Protein AF-A0A842VE68-F1 (afdb_monomer)

Foldseek 3Di:
DPPPPDVVVVCVVCVVVVVVVLVVLLVVCLVPLDDLVVQLVVLLVVLCCVQLPVVVVVVVVVVDPCVVDPVSNVVSNVVSVVCSVPPVSVSNVVSSVVSVPDDRDD

Secondary structure (DSSP, 8-state):
----S-HHHHHHHHHHHHHHHHHHHHHHHHHS---HHHHHHHHHHHHIIIIIIIHHHHHHHTT--GGG-HHHHHHHHHHHHHHIIIIIHHHHHHHHHHHHHSPPP-

Radius of gyration: 16.37 Å; Cα contacts (8 Å, |Δi|>4): 56; chains: 1; bounding box: 36×28×47 Å

Mean predicted aligned error: 7.75 Å

pLDDT: mean 80.56, std 8.84, range [41.84, 89.31]

Sequence (106 aa):
MAAHSNLLIDLIITMPWYILLARSFVKIQNRQRFSKSKVLLLGGIYEIGADGFAGPFLGLLWGDYLILNPFYWILIMTISFWQFILVYSSLVLPPVLILNETPTPP

Structure (mmCIF, N/CA/C/O backbone):
data_AF-A0A842VE68-F1
#
_entry.id   AF-A0A842VE68-F1
#
loop_
_atom_site.group_PDB
_atom_site.id
_atom_site.type_symbol
_atom_site.label_atom_id
_atom_site.label_alt_id
_atom_site.label_comp_id
_atom_site.label_asym_id
_atom_site.label_entity_id
_atom_site.label_seq_id
_atom_site.pdbx_PDB_ins_code
_atom_site.Cartn_x
_atom_site.Cartn_y
_atom_site.Cartn_z
_atom_site.occupancy
_atom_site.B_iso_or_equiv
_atom_site.auth_seq_id
_atom_site.auth_comp_id
_atom_site.auth_asym_id
_atom_site.auth_atom_id
_atom_site.pdbx_PDB_model_num
ATOM 1 N N . MET A 1 1 ? 5.934 -1.040 -13.111 1.00 41.84 1 MET A N 1
ATOM 2 C CA . MET A 1 1 ? 4.768 -1.950 -13.195 1.00 41.84 1 MET A CA 1
ATOM 3 C C . MET A 1 1 ? 5.063 -3.008 -14.245 1.00 41.84 1 MET A C 1
ATOM 5 O O . MET A 1 1 ? 4.757 -2.815 -15.415 1.00 41.84 1 MET A O 1
ATOM 9 N N . ALA A 1 2 ? 5.722 -4.097 -13.853 1.00 42.16 2 ALA A N 1
ATOM 10 C CA . ALA A 1 2 ? 5.881 -5.245 -14.734 1.00 42.16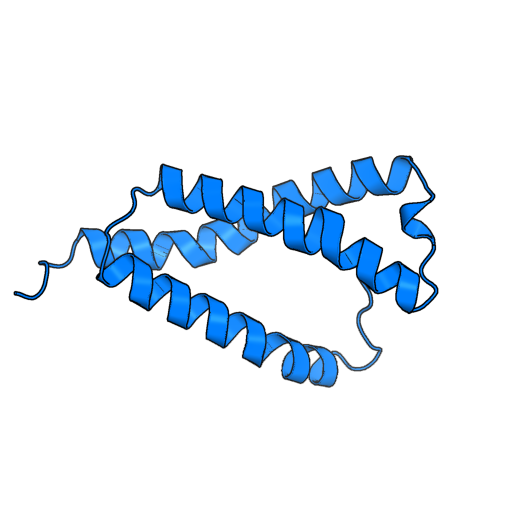 2 ALA A CA 1
ATOM 11 C C . ALA A 1 2 ? 4.616 -6.097 -14.609 1.00 42.16 2 ALA A C 1
ATOM 13 O O . ALA A 1 2 ? 4.573 -7.041 -13.830 1.00 42.16 2 ALA A O 1
ATOM 14 N N . ALA A 1 3 ? 3.568 -5.735 -15.352 1.00 46.44 3 ALA A N 1
ATOM 15 C CA . ALA A 1 3 ? 2.539 -6.711 -15.667 1.00 46.44 3 ALA A CA 1
ATOM 16 C C . ALA A 1 3 ? 3.249 -7.806 -16.468 1.00 46.44 3 ALA A C 1
ATOM 18 O O . ALA A 1 3 ? 3.616 -7.600 -17.627 1.00 46.44 3 ALA A O 1
ATOM 19 N N . HIS A 1 4 ? 3.516 -8.950 -15.839 1.00 51.03 4 HIS A N 1
ATOM 20 C CA . HIS A 1 4 ? 3.871 -10.150 -16.584 1.00 51.03 4 HIS A CA 1
ATOM 21 C C . HIS A 1 4 ? 2.817 -10.298 -17.696 1.00 51.03 4 HIS A C 1
ATOM 23 O O . HIS A 1 4 ? 1.633 -10.093 -17.425 1.00 51.03 4 HIS A O 1
ATOM 29 N N . SER A 1 5 ? 3.195 -10.646 -18.935 1.00 62.12 5 SER A N 1
ATOM 30 C CA . SER A 1 5 ? 2.227 -10.745 -20.054 1.00 62.12 5 SER A CA 1
ATOM 31 C C . SER A 1 5 ? 0.998 -11.621 -19.757 1.00 62.12 5 SER A C 1
ATOM 33 O O . SER A 1 5 ? 0.006 -11.531 -20.471 1.00 62.12 5 SER A O 1
ATOM 35 N N . ASN A 1 6 ? 1.043 -12.433 -18.693 1.00 74.88 6 ASN A N 1
ATOM 36 C CA . ASN A 1 6 ? -0.092 -13.146 -18.128 1.00 74.88 6 ASN A CA 1
ATOM 37 C C . ASN A 1 6 ? -0.525 -12.567 -16.771 1.00 74.88 6 ASN A C 1
ATOM 39 O O . ASN A 1 6 ? -0.002 -12.957 -15.725 1.00 74.88 6 ASN A O 1
ATOM 43 N N . LEU A 1 7 ? -1.570 -11.736 -16.795 1.00 73.19 7 LEU A N 1
ATOM 44 C CA . LEU A 1 7 ? -2.255 -11.189 -15.612 1.00 73.19 7 LEU A CA 1
ATOM 45 C C . LEU A 1 7 ? -2.649 -12.260 -14.579 1.00 73.19 7 LEU A C 1
ATOM 47 O O . LEU A 1 7 ? -2.621 -12.006 -13.382 1.00 73.19 7 LEU A O 1
ATOM 51 N N . LEU A 1 8 ? -2.993 -13.471 -15.026 1.00 81.44 8 LEU A N 1
ATOM 52 C CA . LEU A 1 8 ? -3.337 -14.583 -14.133 1.00 81.44 8 LEU A CA 1
ATOM 53 C C . LEU A 1 8 ? -2.155 -15.056 -13.282 1.00 81.44 8 LEU A C 1
ATOM 55 O O . LEU A 1 8 ? -2.340 -15.395 -12.117 1.00 81.44 8 LEU A O 1
ATOM 59 N N . ILE A 1 9 ? -0.950 -15.090 -13.852 1.00 77.44 9 ILE A N 1
ATOM 60 C CA . ILE A 1 9 ? 0.253 -15.532 -13.134 1.00 77.44 9 ILE A CA 1
ATOM 61 C C . ILE A 1 9 ? 0.634 -14.481 -12.097 1.00 77.44 9 ILE A C 1
ATOM 63 O O . ILE A 1 9 ? 0.904 -14.820 -10.948 1.00 77.44 9 ILE A O 1
ATOM 67 N N . ASP A 1 10 ? 0.574 -13.211 -12.490 1.00 72.94 10 ASP A N 1
ATOM 68 C CA . ASP A 1 10 ? 0.810 -12.088 -11.588 1.00 72.94 10 ASP A CA 1
ATOM 69 C C . ASP A 1 10 ? -0.183 -12.094 -10.415 1.00 72.94 10 ASP A C 1
ATOM 71 O O . ASP A 1 10 ? 0.208 -12.003 -9.251 1.00 72.94 10 ASP A O 1
ATOM 75 N N . LEU A 1 11 ? -1.465 -12.349 -10.696 1.00 78.56 11 LEU A N 1
ATOM 76 C CA . LEU A 1 11 ? -2.496 -12.504 -9.672 1.00 78.56 11 LEU A CA 1
ATOM 77 C C . LEU A 1 11 ? -2.189 -13.667 -8.716 1.00 78.56 11 LEU A C 1
ATOM 79 O O . LEU A 1 11 ? -2.277 -13.503 -7.504 1.00 78.56 11 LEU A O 1
ATOM 83 N N . ILE A 1 12 ? -1.809 -14.839 -9.229 1.00 84.69 12 ILE A N 1
ATOM 84 C CA . ILE A 1 12 ? -1.508 -16.017 -8.397 1.00 84.69 12 ILE A CA 1
ATOM 85 C C . ILE A 1 12 ? -0.293 -15.776 -7.494 1.00 84.69 12 ILE A C 1
ATOM 87 O O . ILE A 1 12 ? -0.272 -16.267 -6.367 1.00 84.69 12 ILE A O 1
ATOM 91 N N . ILE A 1 13 ? 0.705 -15.026 -7.962 1.00 80.12 13 ILE A N 1
ATOM 92 C CA . ILE A 1 13 ? 1.916 -14.725 -7.188 1.00 80.12 13 ILE A CA 1
ATOM 93 C C . ILE A 1 13 ? 1.638 -13.655 -6.126 1.00 80.12 13 ILE A C 1
ATOM 95 O O . ILE A 1 13 ? 2.098 -13.772 -4.990 1.00 80.12 13 ILE A O 1
ATOM 99 N N . THR A 1 14 ? 0.862 -12.627 -6.468 1.00 79.12 14 THR A N 1
ATOM 100 C CA . THR A 1 14 ? 0.614 -11.475 -5.588 1.00 7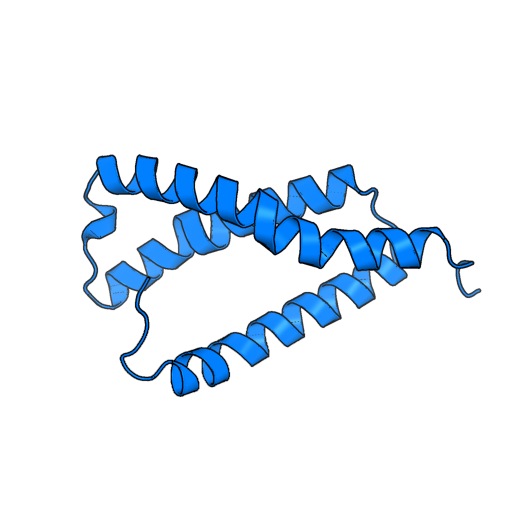9.12 14 THR A CA 1
ATOM 101 C C . THR A 1 14 ? -0.513 -11.714 -4.579 1.00 79.12 14 THR A C 1
ATOM 103 O O . THR A 1 14 ? -0.430 -11.250 -3.440 1.00 79.12 14 THR A O 1
ATOM 106 N N . MET A 1 15 ? -1.549 -12.484 -4.929 1.00 84.75 15 MET A N 1
ATOM 107 C CA . MET A 1 15 ? -2.689 -12.762 -4.043 1.00 84.75 15 MET A CA 1
ATOM 108 C C . MET A 1 15 ? -2.297 -13.383 -2.691 1.00 84.75 15 MET A C 1
ATOM 110 O O . MET A 1 15 ? -2.812 -12.916 -1.674 1.00 84.75 15 MET A O 1
ATOM 114 N N . PRO A 1 16 ? -1.383 -14.372 -2.601 1.00 87.19 16 PRO A N 1
ATOM 115 C CA . PRO A 1 16 ? -0.927 -14.906 -1.319 1.00 87.19 16 PRO A CA 1
ATOM 116 C C . PRO A 1 16 ? -0.364 -13.830 -0.385 1.00 87.19 16 PRO A C 1
ATOM 118 O O . PRO A 1 16 ? -0.667 -13.834 0.809 1.00 87.19 16 PRO A O 1
ATOM 121 N N . TRP A 1 17 ? 0.404 -12.881 -0.926 1.00 83.19 17 TRP A N 1
ATOM 122 C CA . TRP A 1 17 ? 0.953 -11.763 -0.161 1.00 83.19 17 TRP A CA 1
ATOM 123 C C . TRP A 1 17 ? -0.155 -10.845 0.367 1.00 83.19 17 TRP A C 1
ATOM 125 O O . TRP A 1 17 ? -0.210 -10.569 1.568 1.00 83.19 17 TRP A O 1
ATOM 135 N N . TYR A 1 18 ? -1.101 -10.452 -0.492 1.00 82.44 18 TYR A N 1
ATOM 136 C CA . TYR A 1 18 ? -2.241 -9.626 -0.084 1.00 82.44 18 TYR A CA 1
ATOM 137 C C . TYR A 1 18 ? -3.131 -10.316 0.957 1.00 82.44 18 TYR A C 1
ATOM 139 O O . TYR A 1 18 ? -3.558 -9.680 1.923 1.00 82.44 18 TYR A O 1
ATOM 147 N N . ILE A 1 19 ? -3.366 -11.625 0.822 1.00 86.88 19 ILE A N 1
ATOM 148 C CA . ILE A 1 19 ? -4.113 -12.416 1.808 1.00 86.88 19 ILE A CA 1
ATOM 149 C C . ILE A 1 19 ? -3.387 -12.405 3.158 1.00 86.88 19 ILE A C 1
ATOM 151 O O . ILE A 1 19 ? -4.023 -12.209 4.196 1.00 86.88 19 ILE A O 1
ATOM 155 N N . LEU A 1 20 ? -2.064 -12.597 3.173 1.00 88.12 20 LEU A N 1
ATOM 156 C CA . LEU A 1 20 ? -1.270 -12.566 4.404 1.00 88.12 20 LEU A CA 1
ATOM 157 C C . LEU A 1 20 ? -1.304 -11.192 5.075 1.00 88.12 20 LEU A C 1
ATOM 159 O O . LEU A 1 20 ? -1.499 -11.122 6.294 1.00 88.12 20 LEU A O 1
ATOM 163 N N . LEU A 1 21 ? -1.173 -10.113 4.302 1.00 86.62 21 LEU A N 1
ATOM 164 C CA . LEU A 1 21 ? -1.275 -8.746 4.811 1.00 86.62 21 LEU A CA 1
ATOM 165 C C . LEU A 1 21 ? -2.654 -8.465 5.402 1.00 86.62 21 LEU A C 1
ATOM 167 O O . LEU A 1 21 ? -2.741 -8.046 6.555 1.00 86.62 21 LEU A O 1
ATOM 17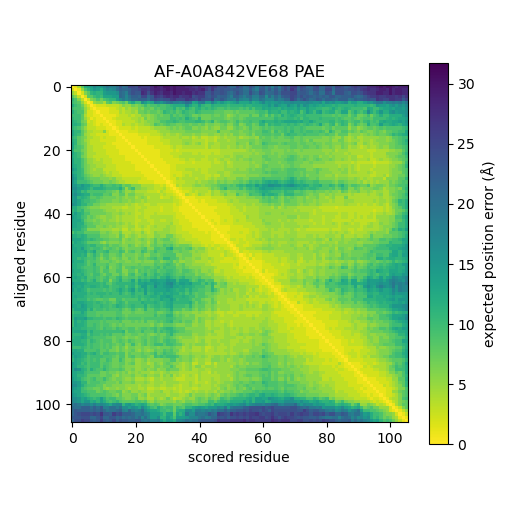1 N N . ALA A 1 22 ? -3.728 -8.761 4.667 1.00 86.06 22 ALA A N 1
ATOM 172 C CA . ALA A 1 22 ? -5.094 -8.533 5.128 1.00 86.06 22 ALA A CA 1
ATOM 173 C C . ALA A 1 22 ? -5.400 -9.332 6.404 1.00 86.06 22 ALA A C 1
ATOM 175 O O . ALA A 1 22 ? -5.913 -8.781 7.380 1.00 86.06 22 ALA A O 1
ATOM 176 N N . ARG A 1 23 ? -5.025 -10.618 6.451 1.00 89.31 23 ARG A N 1
ATOM 177 C CA . ARG A 1 23 ? -5.220 -11.457 7.647 1.00 89.31 23 ARG A CA 1
ATOM 178 C C . ARG A 1 23 ? -4.425 -10.941 8.842 1.00 89.31 23 ARG A C 1
ATOM 180 O O . ARG A 1 23 ? -4.957 -10.911 9.952 1.00 89.31 23 ARG A O 1
ATOM 187 N N . SER A 1 24 ? -3.174 -10.537 8.632 1.00 87.31 24 SER A N 1
ATOM 188 C CA . SER A 1 24 ? -2.320 -10.001 9.696 1.00 87.31 24 SER A CA 1
ATOM 189 C C . SER A 1 24 ? -2.864 -8.676 10.219 1.00 87.31 24 SER A C 1
ATOM 191 O O . SER A 1 24 ? -3.005 -8.514 11.430 1.00 87.31 24 SER A O 1
ATOM 193 N N . PHE A 1 25 ? -3.261 -7.777 9.316 1.00 87.12 25 PHE A N 1
ATOM 194 C CA . PHE A 1 25 ? -3.874 -6.495 9.643 1.00 87.12 25 PHE A CA 1
ATOM 195 C C . PHE A 1 25 ? -5.146 -6.674 10.473 1.00 87.12 25 PHE A C 1
ATOM 197 O O . PHE A 1 25 ? -5.239 -6.132 11.571 1.00 87.12 25 PHE A O 1
ATOM 204 N N . VAL A 1 26 ? -6.089 -7.505 10.016 1.00 85.38 26 VAL A N 1
ATOM 205 C CA . VAL A 1 26 ? -7.340 -7.771 10.744 1.00 85.38 26 VAL A CA 1
ATOM 206 C C . VAL A 1 26 ? -7.066 -8.402 12.110 1.00 85.38 26 VAL A C 1
ATOM 208 O O . VAL A 1 26 ? -7.681 -8.016 13.103 1.00 85.38 26 VAL A O 1
ATOM 211 N N . LYS A 1 27 ? -6.129 -9.353 12.206 1.00 87.25 27 LYS A N 1
ATOM 212 C CA . LYS A 1 27 ? -5.762 -9.991 13.481 1.00 87.25 27 LYS A CA 1
ATOM 213 C C . LYS A 1 27 ? -5.157 -8.991 14.470 1.00 87.25 27 LYS A C 1
ATOM 215 O O . LYS A 1 27 ? -5.478 -9.043 15.656 1.00 87.25 27 LYS A O 1
ATOM 220 N N . ILE A 1 28 ? -4.282 -8.106 13.997 1.00 86.69 28 ILE A N 1
ATOM 221 C CA . ILE A 1 28 ? -3.637 -7.076 14.815 1.00 86.69 28 ILE A CA 1
ATOM 222 C C . ILE A 1 28 ? -4.660 -6.020 15.243 1.00 86.69 28 ILE A C 1
ATOM 224 O O . ILE A 1 28 ? -4.749 -5.737 16.432 1.00 86.69 28 ILE A O 1
ATOM 228 N N . GLN A 1 29 ? -5.486 -5.520 14.321 1.00 85.31 29 GLN A N 1
ATOM 229 C CA . GLN A 1 29 ? -6.529 -4.527 14.600 1.00 85.31 29 GLN A CA 1
ATOM 230 C C . GLN A 1 29 ? -7.584 -5.047 15.593 1.00 85.31 29 GLN A C 1
ATOM 232 O O . GLN A 1 29 ? -8.103 -4.286 16.406 1.00 85.31 29 GLN A O 1
ATOM 237 N N . ASN A 1 30 ? -7.877 -6.352 15.566 1.00 84.38 30 ASN A N 1
ATOM 238 C CA . ASN A 1 30 ? -8.734 -7.002 16.561 1.00 84.38 30 ASN A CA 1
ATOM 239 C C . ASN A 1 30 ? -8.115 -7.017 17.965 1.00 84.38 30 ASN A C 1
ATOM 241 O O . ASN A 1 30 ? -8.832 -6.882 18.951 1.00 84.38 30 ASN A O 1
ATOM 245 N N . ARG A 1 31 ? -6.791 -7.198 18.069 1.00 83.44 31 ARG A N 1
ATOM 246 C CA . ARG A 1 31 ? -6.073 -7.216 19.356 1.00 83.44 31 ARG A CA 1
ATOM 247 C C . ARG A 1 31 ? -5.796 -5.816 19.890 1.00 83.44 31 ARG A C 1
ATOM 249 O O . ARG A 1 31 ? -5.812 -5.605 21.095 1.00 83.44 31 ARG A O 1
ATOM 256 N N . GLN A 1 32 ? -5.495 -4.881 18.999 1.00 80.81 32 GLN A N 1
ATOM 257 C CA . GLN A 1 32 ? -5.152 -3.502 19.309 1.00 80.81 32 GLN A CA 1
ATOM 258 C C . GLN A 1 32 ? -5.953 -2.601 18.374 1.00 80.81 32 GLN A C 1
ATOM 260 O O . GLN A 1 32 ? -5.681 -2.530 17.179 1.00 80.81 32 GLN A O 1
ATOM 265 N N . ARG A 1 33 ? -6.964 -1.915 18.917 1.00 81.19 33 ARG A N 1
ATOM 266 C CA . ARG A 1 33 ? -7.821 -1.016 18.137 1.00 81.19 33 ARG A CA 1
ATOM 267 C C . ARG A 1 33 ? -7.077 0.270 17.803 1.00 81.19 33 ARG A C 1
ATOM 269 O O . ARG A 1 33 ? -7.145 1.257 18.535 1.00 81.19 33 ARG A O 1
ATOM 276 N N . PHE A 1 34 ? -6.341 0.266 16.696 1.00 83.94 34 PHE A N 1
ATOM 277 C CA . PHE A 1 34 ? -5.686 1.473 16.213 1.00 83.94 34 PHE A CA 1
ATOM 278 C C . PHE A 1 34 ? -6.714 2.458 15.652 1.00 83.94 34 PHE A C 1
ATOM 280 O O . PHE A 1 34 ? -7.696 2.072 15.012 1.00 83.94 34 PHE A O 1
ATOM 287 N N . SER A 1 35 ? -6.483 3.751 15.889 1.00 85.62 35 SER A N 1
ATOM 288 C CA . SER A 1 35 ? -7.330 4.805 15.335 1.00 85.62 35 SER A CA 1
ATOM 289 C C . SER A 1 35 ? -7.192 4.875 13.813 1.00 85.62 35 SER A C 1
ATOM 291 O O . SER A 1 35 ? -6.135 4.568 13.256 1.00 85.62 35 SER A O 1
ATOM 293 N N . LYS A 1 36 ? -8.249 5.347 13.142 1.00 84.31 36 LYS A N 1
ATOM 294 C CA . LYS A 1 36 ? -8.299 5.510 11.677 1.00 84.31 36 LYS A CA 1
ATOM 295 C C . LYS A 1 36 ? -7.073 6.260 11.147 1.00 84.31 36 LYS A C 1
ATOM 297 O O . LYS A 1 36 ? -6.438 5.810 10.203 1.00 84.31 36 LYS A O 1
ATOM 302 N N . SER A 1 37 ? -6.689 7.352 11.810 1.00 85.69 37 SER A N 1
ATOM 303 C CA . SER A 1 37 ? -5.537 8.169 11.418 1.00 85.69 37 SER A CA 1
ATOM 304 C C . SER A 1 37 ? -4.215 7.407 11.502 1.00 85.69 37 SER A C 1
ATOM 306 O O . SER A 1 37 ? -3.388 7.541 10.609 1.00 85.69 37 SER A O 1
ATOM 308 N N . LYS A 1 38 ? -4.017 6.582 12.542 1.00 85.50 38 LYS A N 1
ATOM 309 C CA . LYS A 1 38 ? -2.804 5.760 12.673 1.00 85.50 38 LYS A CA 1
ATOM 310 C C . LYS A 1 38 ? -2.736 4.704 11.578 1.00 85.50 38 LYS A C 1
ATOM 312 O O . LYS A 1 38 ? -1.676 4.520 10.998 1.00 85.50 38 LYS A O 1
ATOM 317 N N . VAL A 1 39 ? -3.859 4.053 11.277 1.00 87.12 39 VAL A N 1
ATOM 318 C CA . VAL A 1 39 ? -3.939 3.045 10.211 1.00 87.12 39 VAL A CA 1
ATOM 319 C C . VAL A 1 39 ? -3.655 3.662 8.845 1.00 87.12 39 VAL A C 1
ATOM 321 O O . VAL A 1 39 ? -2.861 3.112 8.091 1.00 87.12 39 VAL A O 1
ATOM 324 N N . LEU A 1 40 ? -4.251 4.818 8.541 1.00 87.56 40 LEU A N 1
ATOM 325 C CA . LEU A 1 40 ? -4.001 5.525 7.284 1.00 87.56 40 LEU A CA 1
ATOM 326 C C . LEU A 1 40 ? -2.545 5.985 7.175 1.00 87.56 40 LEU A C 1
ATOM 328 O O . LEU A 1 40 ? -1.926 5.798 6.136 1.00 87.56 40 LEU A O 1
ATOM 332 N N . LEU A 1 41 ? -1.970 6.527 8.250 1.00 87.06 41 LEU A N 1
ATOM 333 C CA . LEU A 1 41 ? -0.562 6.919 8.253 1.00 87.06 41 LEU A CA 1
ATOM 334 C C . LEU A 1 41 ? 0.353 5.713 7.997 1.00 87.06 41 LEU A C 1
ATOM 336 O O . LEU A 1 41 ? 1.249 5.789 7.162 1.00 87.06 41 LEU A O 1
ATOM 340 N N . LEU A 1 42 ? 0.105 4.592 8.683 1.00 86.12 42 LEU A N 1
ATOM 341 C CA . LEU A 1 42 ? 0.900 3.375 8.522 1.00 86.12 42 LEU A CA 1
ATOM 342 C C . LEU A 1 42 ? 0.752 2.782 7.115 1.00 86.12 42 LEU A C 1
ATOM 344 O O . LEU A 1 42 ? 1.738 2.349 6.529 1.00 86.12 42 LEU A O 1
ATOM 348 N N . GLY A 1 43 ? -0.467 2.795 6.570 1.00 84.62 43 GLY A N 1
ATOM 349 C CA . GLY A 1 43 ? -0.746 2.364 5.203 1.00 84.62 43 GLY A CA 1
ATOM 350 C C . GLY A 1 43 ? -0.038 3.237 4.167 1.00 84.62 43 GLY A C 1
ATOM 351 O O . GLY A 1 43 ? 0.522 2.708 3.216 1.00 84.62 43 GLY A O 1
ATOM 352 N N . GLY A 1 44 ? 0.012 4.554 4.384 1.00 83.38 44 GLY A N 1
ATOM 353 C CA . GLY A 1 44 ? 0.740 5.472 3.508 1.00 83.38 44 GLY A CA 1
ATOM 354 C C . GLY A 1 44 ? 2.249 5.225 3.541 1.00 83.38 44 GLY A C 1
ATOM 355 O O . GLY A 1 44 ? 2.889 5.182 2.495 1.00 83.38 44 GLY A O 1
ATOM 356 N N . ILE A 1 45 ? 2.815 4.988 4.730 1.00 86.06 45 ILE A N 1
ATOM 357 C CA . ILE A 1 45 ? 4.231 4.610 4.882 1.00 86.06 45 ILE A CA 1
ATOM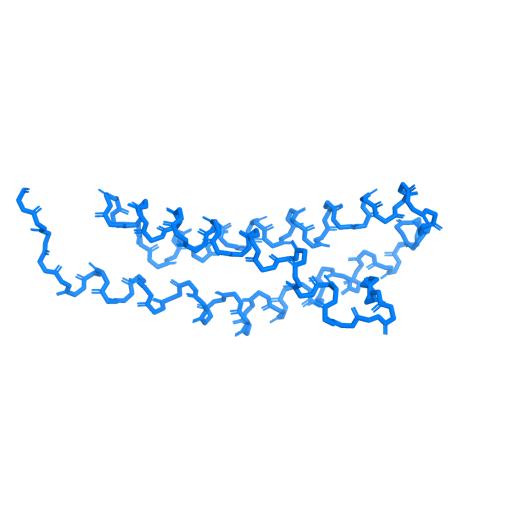 358 C C . ILE A 1 45 ? 4.514 3.275 4.183 1.00 86.06 45 ILE A C 1
ATOM 360 O O . ILE A 1 45 ? 5.530 3.149 3.499 1.00 86.06 45 ILE A O 1
ATOM 364 N N . TYR A 1 46 ? 3.619 2.294 4.334 1.00 84.81 46 TYR A N 1
ATOM 365 C CA . TYR A 1 46 ? 3.733 1.008 3.652 1.00 84.81 46 TYR A CA 1
ATOM 366 C C . TYR A 1 46 ? 3.727 1.183 2.131 1.00 84.81 46 TYR A C 1
ATOM 368 O O . TYR A 1 46 ? 4.613 0.641 1.484 1.00 84.81 46 TYR A O 1
ATOM 376 N N . GLU A 1 47 ? 2.806 1.967 1.567 1.00 82.19 47 GLU A N 1
ATOM 377 C CA 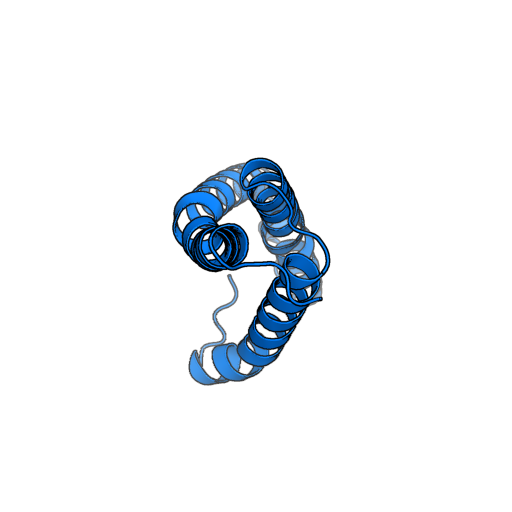. GLU A 1 47 ? 2.712 2.150 0.113 1.00 82.19 47 GLU A CA 1
ATOM 378 C C . GLU A 1 47 ? 3.943 2.859 -0.463 1.00 82.19 47 GLU A C 1
ATOM 380 O O . GLU A 1 47 ? 4.500 2.431 -1.473 1.00 82.19 47 GLU A O 1
ATOM 385 N N . ILE A 1 48 ? 4.423 3.908 0.213 1.00 82.19 48 ILE A N 1
ATOM 386 C CA . ILE A 1 48 ? 5.662 4.594 -0.176 1.00 82.19 48 ILE A CA 1
ATOM 387 C C . ILE A 1 48 ? 6.837 3.612 -0.142 1.00 82.19 48 ILE A C 1
ATOM 389 O O . ILE A 1 48 ? 7.650 3.591 -1.061 1.00 82.19 48 ILE A O 1
ATOM 393 N N . GLY A 1 49 ? 6.935 2.781 0.898 1.00 81.62 49 GLY A N 1
ATOM 394 C CA . GLY A 1 49 ? 7.999 1.786 1.012 1.00 81.62 49 GLY A CA 1
ATOM 395 C C . GLY A 1 49 ? 7.900 0.670 -0.030 1.00 81.62 49 GLY A C 1
ATOM 396 O O . GLY A 1 49 ? 8.909 0.310 -0.633 1.00 81.62 49 GLY A O 1
ATOM 397 N N . ALA A 1 50 ? 6.703 0.132 -0.250 1.00 81.00 50 ALA A N 1
ATOM 398 C CA . ALA A 1 50 ? 6.452 -1.007 -1.121 1.00 81.00 50 ALA A CA 1
ATOM 399 C C . ALA A 1 50 ? 6.536 -0.614 -2.600 1.00 81.00 50 ALA A C 1
ATOM 401 O O . ALA A 1 50 ? 7.447 -1.058 -3.295 1.00 81.00 50 ALA A O 1
ATOM 402 N N . ASP A 1 51 ? 5.649 0.261 -3.067 1.00 74.88 51 ASP A N 1
ATOM 403 C CA . ASP A 1 51 ? 5.568 0.633 -4.483 1.00 74.88 51 ASP A CA 1
ATOM 404 C C . ASP A 1 51 ? 6.527 1.770 -4.834 1.00 74.88 51 ASP A C 1
ATOM 406 O O . ASP A 1 51 ? 7.048 1.827 -5.946 1.00 74.88 51 ASP A O 1
ATOM 410 N N . GLY A 1 52 ? 6.806 2.659 -3.882 1.00 74.25 52 GLY A N 1
ATOM 411 C CA . GLY A 1 52 ? 7.705 3.785 -4.104 1.00 74.25 52 GLY A CA 1
ATOM 412 C C . GLY A 1 52 ? 9.189 3.413 -4.092 1.00 74.25 52 GLY A C 1
ATOM 413 O O . GLY A 1 52 ? 9.940 3.942 -4.905 1.00 74.25 52 GLY A O 1
ATOM 414 N N . PHE A 1 53 ? 9.621 2.505 -3.209 1.00 78.75 53 PHE A N 1
ATOM 415 C CA . PHE A 1 53 ? 11.037 2.135 -3.056 1.00 78.75 53 PHE A CA 1
ATOM 416 C C . PHE A 1 53 ? 11.333 0.679 -3.427 1.00 78.75 53 PHE A C 1
ATOM 418 O O . PHE A 1 53 ? 12.183 0.430 -4.283 1.00 78.75 53 PHE A O 1
ATOM 425 N N . ALA A 1 54 ? 10.659 -0.289 -2.803 1.00 80.88 54 ALA A N 1
ATOM 426 C CA . ALA A 1 54 ? 10.981 -1.704 -2.974 1.00 80.88 54 ALA A CA 1
ATOM 427 C C . ALA A 1 54 ? 10.671 -2.205 -4.393 1.00 80.88 54 ALA A C 1
ATOM 429 O O . ALA A 1 54 ? 11.481 -2.927 -4.967 1.00 80.88 54 ALA A O 1
ATOM 430 N N . GLY A 1 55 ? 9.554 -1.782 -4.987 1.00 79.38 55 GLY A N 1
ATOM 431 C CA . GLY A 1 55 ? 9.156 -2.144 -6.348 1.00 79.38 55 GLY A CA 1
ATOM 432 C C . GLY A 1 55 ? 10.203 -1.757 -7.402 1.00 79.38 55 GLY A C 1
ATOM 433 O O . GLY A 1 55 ? 10.703 -2.642 -8.096 1.00 79.38 55 GLY A O 1
ATOM 434 N N . PRO A 1 56 ? 10.600 -0.475 -7.512 1.00 80.69 56 PRO A N 1
ATOM 435 C CA . PRO A 1 56 ? 11.659 -0.041 -8.426 1.00 80.69 56 PRO A CA 1
ATOM 436 C C . PRO A 1 56 ? 13.012 -0.704 -8.155 1.00 80.69 56 PRO A C 1
ATOM 438 O O . PRO A 1 56 ? 13.744 -1.018 -9.091 1.00 80.69 56 PRO A O 1
ATOM 441 N N . PHE A 1 57 ? 13.344 -0.946 -6.883 1.00 83.62 57 PHE A N 1
ATOM 442 C CA . PHE A 1 57 ? 14.599 -1.594 -6.509 1.00 83.62 57 PHE A CA 1
ATOM 443 C C . PHE A 1 57 ? 14.631 -3.078 -6.902 1.00 83.62 57 PHE A C 1
ATOM 445 O O . PHE A 1 57 ? 15.644 -3.565 -7.398 1.00 83.62 57 PHE A O 1
ATOM 452 N N . LEU A 1 58 ? 13.513 -3.794 -6.748 1.00 81.31 58 LEU A N 1
ATOM 453 C CA . LEU 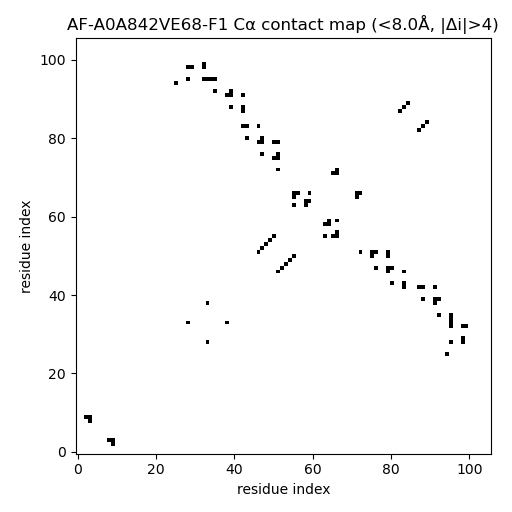A 1 58 ? 13.349 -5.142 -7.295 1.00 81.31 58 LEU A CA 1
ATOM 454 C C . LEU A 1 58 ? 13.379 -5.117 -8.826 1.00 81.31 58 LEU A C 1
ATOM 456 O O . LEU A 1 58 ? 14.027 -5.967 -9.423 1.00 81.31 58 LEU A O 1
ATOM 460 N N . GLY A 1 59 ? 12.765 -4.116 -9.461 1.00 80.50 59 GLY A N 1
ATOM 461 C CA . GLY A 1 59 ? 12.839 -3.910 -10.910 1.00 80.50 59 GLY A CA 1
ATOM 462 C C . GLY A 1 59 ? 14.279 -3.836 -11.429 1.00 80.50 59 GLY A C 1
ATOM 463 O O . GLY A 1 59 ? 14.593 -4.463 -12.440 1.00 80.50 59 GLY A O 1
ATOM 464 N N . LEU A 1 60 ? 15.180 -3.179 -10.690 1.00 85.56 60 LEU A N 1
ATOM 465 C CA . LEU A 1 60 ? 16.602 -3.094 -11.039 1.00 85.56 60 LEU A CA 1
ATOM 466 C C . LEU A 1 60 ? 17.269 -4.473 -11.150 1.00 85.56 60 LEU A C 1
ATOM 468 O O . LEU A 1 60 ? 18.065 -4.699 -12.061 1.00 85.56 60 LEU A O 1
ATOM 472 N N . LEU A 1 61 ? 16.920 -5.414 -10.265 1.00 83.88 61 LEU A N 1
ATOM 473 C CA . LEU A 1 61 ? 17.445 -6.786 -10.303 1.00 83.88 61 LEU A CA 1
ATOM 474 C C . LEU A 1 61 ? 16.976 -7.565 -11.546 1.00 83.88 61 LEU A C 1
ATOM 476 O O . LEU A 1 61 ? 17.635 -8.517 -11.954 1.00 83.88 61 LEU A O 1
ATOM 480 N N . TRP A 1 62 ? 15.875 -7.135 -12.167 1.00 81.94 62 TRP A N 1
ATOM 481 C CA . TRP A 1 62 ? 15.325 -7.678 -13.414 1.00 81.94 62 TRP A CA 1
ATOM 482 C C . TRP A 1 62 ? 15.688 -6.844 -14.656 1.00 81.94 62 TRP A C 1
ATOM 484 O O . TRP A 1 62 ? 15.161 -7.095 -15.739 1.00 81.94 62 TRP A O 1
ATOM 494 N N . GLY A 1 63 ? 16.606 -5.880 -14.525 1.00 83.31 63 GLY A N 1
ATOM 495 C CA . GLY A 1 63 ? 17.082 -5.053 -15.637 1.00 83.31 63 GLY A CA 1
ATOM 496 C C . GLY A 1 63 ? 16.197 -3.847 -15.968 1.00 83.31 63 GLY A C 1
ATOM 497 O O . GLY A 1 63 ? 16.353 -3.262 -17.039 1.00 83.31 63 GLY A O 1
ATOM 498 N N . ASP A 1 64 ? 15.280 -3.456 -15.077 1.00 82.06 64 ASP A N 1
ATOM 499 C CA . ASP A 1 64 ? 14.541 -2.197 -15.189 1.00 82.06 64 ASP A CA 1
ATOM 500 C C . ASP A 1 64 ? 15.363 -1.040 -14.593 1.00 82.06 64 ASP A C 1
ATOM 502 O O . ASP A 1 64 ? 15.588 -0.951 -13.386 1.00 82.06 64 ASP A O 1
ATOM 506 N N . TYR A 1 65 ? 15.812 -0.131 -15.458 1.00 85.12 65 TYR A N 1
ATOM 507 C CA . TYR A 1 65 ? 16.641 1.017 -15.083 1.00 85.12 65 TYR A CA 1
ATOM 508 C C . TYR A 1 65 ? 15.850 2.324 -14.936 1.00 85.12 65 TYR A C 1
ATOM 510 O O . TYR A 1 65 ? 16.456 3.388 -14.799 1.00 85.12 65 TYR A O 1
ATOM 518 N N . LEU A 1 66 ? 14.510 2.284 -14.938 1.00 81.88 66 LEU A N 1
ATOM 519 C CA . LEU A 1 66 ? 13.665 3.478 -14.784 1.00 81.88 66 LEU A CA 1
ATOM 520 C C . LEU A 1 66 ? 13.955 4.253 -13.488 1.00 81.88 66 LEU A C 1
ATOM 522 O O . LEU A 1 66 ? 13.831 5.476 -13.463 1.00 81.88 66 LEU A O 1
ATOM 526 N N . ILE A 1 67 ? 14.435 3.562 -12.450 1.00 83.31 67 ILE A N 1
ATOM 527 C CA . ILE A 1 67 ? 14.872 4.140 -11.172 1.00 83.31 67 ILE A CA 1
ATOM 528 C C . ILE A 1 67 ? 16.010 5.171 -11.316 1.00 83.31 67 ILE A C 1
ATOM 530 O O . ILE A 1 67 ? 16.163 6.053 -10.472 1.00 83.31 67 ILE A O 1
ATOM 534 N N . LEU A 1 68 ? 16.804 5.097 -12.389 1.00 85.00 68 LEU A N 1
ATOM 535 C CA . LEU A 1 68 ? 17.886 6.049 -12.655 1.00 85.00 68 LEU A CA 1
ATOM 536 C C . LEU A 1 68 ? 17.370 7.388 -13.208 1.00 85.00 68 LEU A C 1
ATOM 538 O O . LEU A 1 68 ? 18.121 8.360 -13.250 1.00 85.00 68 LEU A O 1
ATOM 542 N N . ASN A 1 69 ? 16.102 7.461 -13.628 1.00 87.81 69 ASN A N 1
ATOM 543 C CA . ASN A 1 69 ? 15.496 8.679 -14.154 1.00 87.81 69 ASN A CA 1
ATOM 544 C C . ASN A 1 69 ? 14.880 9.526 -13.016 1.00 87.81 69 ASN A C 1
ATOM 546 O O . ASN A 1 69 ? 13.929 9.084 -12.373 1.00 87.81 69 ASN A O 1
ATOM 550 N N . PRO A 1 70 ? 15.324 10.777 -12.793 1.00 84.81 70 PRO A N 1
ATOM 551 C CA . PRO A 1 70 ? 14.755 11.650 -11.763 1.00 84.81 70 PRO A CA 1
ATOM 552 C C . PRO A 1 70 ? 13.250 11.920 -11.929 1.00 84.81 70 PRO A C 1
ATOM 554 O O . PRO A 1 70 ? 12.527 12.029 -10.941 1.00 84.81 70 PRO A O 1
ATOM 557 N N . PHE A 1 71 ? 12.750 11.988 -13.169 1.00 88.06 71 PHE A N 1
ATOM 558 C CA . PHE A 1 71 ? 11.324 12.200 -13.439 1.00 88.06 71 PHE A CA 1
ATOM 559 C C . PHE A 1 71 ? 10.467 10.996 -13.042 1.00 88.06 71 PHE A C 1
ATOM 561 O O . PHE A 1 71 ? 9.308 11.170 -12.664 1.00 88.06 71 PHE A O 1
ATOM 568 N N . TYR A 1 72 ? 11.035 9.787 -13.078 1.00 86.62 72 TYR A N 1
ATOM 569 C CA . TYR A 1 72 ? 10.341 8.577 -12.647 1.00 86.62 72 TYR A CA 1
ATOM 570 C C . TYR A 1 72 ? 9.966 8.649 -11.163 1.00 86.62 72 TYR A C 1
ATOM 572 O O . TYR A 1 72 ? 8.853 8.286 -10.796 1.00 86.62 72 TYR A O 1
ATOM 580 N N . TRP A 1 73 ? 10.842 9.210 -10.324 1.00 84.44 73 TRP A N 1
ATOM 581 C CA . TRP A 1 73 ? 10.589 9.372 -8.891 1.00 84.44 73 TRP A CA 1
ATOM 582 C C . TRP A 1 73 ? 9.435 10.328 -8.584 1.00 84.44 73 TRP A C 1
ATOM 584 O O . TRP A 1 73 ? 8.621 10.057 -7.704 1.00 84.44 73 TRP A O 1
ATOM 594 N N . ILE A 1 74 ? 9.317 11.427 -9.331 1.00 85.81 74 ILE A N 1
ATOM 595 C CA . ILE A 1 74 ? 8.198 12.368 -9.175 1.00 85.81 74 ILE A CA 1
ATOM 596 C C . ILE A 1 74 ? 6.886 11.693 -9.591 1.00 85.81 74 ILE A C 1
ATOM 598 O O . ILE A 1 74 ? 5.871 11.797 -8.895 1.00 85.81 74 ILE A O 1
ATOM 602 N N . LEU A 1 75 ? 6.916 10.977 -10.717 1.00 86.25 75 LEU A N 1
ATOM 603 C CA . LEU A 1 75 ? 5.752 10.286 -11.253 1.00 86.25 75 LEU A CA 1
ATOM 604 C C . LEU A 1 75 ? 5.270 9.178 -10.309 1.00 86.25 75 LEU A C 1
ATOM 606 O O . LEU A 1 75 ? 4.085 9.145 -9.982 1.00 86.25 75 LEU A O 1
ATOM 610 N N . ILE A 1 76 ? 6.168 8.309 -9.835 1.00 83.62 76 ILE A N 1
ATOM 611 C CA . ILE A 1 76 ? 5.789 7.183 -8.978 1.00 83.62 76 ILE A CA 1
ATOM 612 C C . ILE A 1 76 ? 5.258 7.659 -7.631 1.00 83.62 76 ILE A C 1
ATOM 614 O O . ILE A 1 76 ? 4.218 7.182 -7.205 1.00 83.62 76 ILE A O 1
ATOM 618 N N . MET A 1 77 ? 5.863 8.679 -7.014 1.00 81.19 77 MET A N 1
ATOM 619 C CA . MET A 1 77 ? 5.334 9.257 -5.773 1.00 81.19 77 MET A CA 1
ATOM 620 C C . MET A 1 77 ? 3.929 9.837 -5.966 1.00 81.19 77 MET A C 1
ATOM 622 O O . MET A 1 77 ? 3.057 9.644 -5.121 1.00 81.19 77 MET A O 1
ATOM 626 N N . THR A 1 78 ? 3.688 10.510 -7.094 1.00 82.88 78 THR A N 1
ATOM 627 C CA . THR A 1 78 ? 2.369 11.075 -7.411 1.00 82.88 78 THR A CA 1
ATOM 628 C C . THR A 1 78 ? 1.332 9.973 -7.621 1.00 82.88 78 THR A C 1
ATOM 630 O O . THR A 1 78 ? 0.242 10.036 -7.054 1.00 82.88 78 THR A O 1
ATOM 633 N N . ILE A 1 79 ? 1.663 8.943 -8.404 1.00 83.12 79 ILE A N 1
ATOM 634 C CA . ILE A 1 79 ? 0.757 7.825 -8.687 1.00 83.12 79 ILE A CA 1
ATOM 635 C C . ILE A 1 79 ? 0.494 7.009 -7.417 1.00 83.12 79 ILE A C 1
ATOM 637 O O . ILE A 1 79 ? -0.667 6.784 -7.086 1.00 83.12 79 ILE A O 1
ATOM 641 N N . SER A 1 80 ? 1.535 6.632 -6.670 1.00 79.81 80 SER A N 1
ATOM 642 C CA . SER A 1 80 ? 1.417 5.880 -5.416 1.00 79.81 80 SER A CA 1
ATOM 643 C C . SER A 1 80 ? 0.596 6.635 -4.371 1.00 79.81 80 SER A C 1
ATOM 645 O O . SER A 1 80 ? -0.192 6.023 -3.658 1.00 79.81 80 SER A O 1
ATOM 647 N N . PHE A 1 81 ? 0.696 7.966 -4.302 1.00 81.69 81 PHE A N 1
ATOM 648 C CA . PHE A 1 81 ? -0.149 8.767 -3.412 1.00 81.69 81 PHE A CA 1
ATOM 649 C C . PHE A 1 81 ? -1.640 8.659 -3.767 1.00 81.69 81 PHE A C 1
ATOM 651 O O . PHE A 1 81 ? -2.474 8.414 -2.893 1.00 81.69 81 PHE A O 1
ATOM 658 N N . TRP A 1 82 ? -1.994 8.797 -5.048 1.00 81.06 82 TRP A N 1
ATOM 659 C CA . TRP A 1 82 ? -3.385 8.659 -5.493 1.00 81.06 82 TRP A CA 1
ATOM 660 C C . TRP A 1 82 ? -3.901 7.223 -5.369 1.00 81.06 82 TRP A C 1
ATOM 662 O O . TRP A 1 82 ? -5.043 7.013 -4.955 1.00 81.06 82 TRP A O 1
ATOM 672 N N . GLN A 1 83 ? -3.054 6.238 -5.663 1.00 80.50 83 GLN A N 1
ATOM 673 C CA . GLN A 1 83 ? -3.346 4.820 -5.469 1.00 80.50 83 GLN A CA 1
ATOM 674 C C . GLN A 1 83 ? -3.605 4.514 -3.990 1.00 80.50 83 GLN A C 1
ATOM 676 O O . GLN A 1 83 ? -4.589 3.849 -3.663 1.00 80.50 83 GLN A O 1
ATOM 681 N N . PHE A 1 84 ? -2.806 5.081 -3.084 1.00 82.81 84 PHE A N 1
ATOM 682 C CA . PHE A 1 84 ? -3.028 4.960 -1.651 1.00 82.81 84 PHE A CA 1
ATOM 683 C C . PHE A 1 84 ? -4.395 5.525 -1.235 1.00 82.81 84 PHE A C 1
ATOM 685 O O . PHE A 1 84 ? -5.167 4.856 -0.541 1.00 82.81 84 PHE A O 1
ATOM 692 N N . ILE A 1 85 ? -4.715 6.744 -1.687 1.00 81.56 85 ILE A N 1
ATOM 693 C CA . ILE A 1 85 ? -5.978 7.413 -1.355 1.00 81.56 85 ILE A CA 1
ATOM 694 C C . ILE A 1 85 ? -7.179 6.615 -1.856 1.00 81.56 85 ILE A C 1
ATOM 696 O O . ILE A 1 85 ? -8.136 6.455 -1.106 1.00 81.56 85 ILE A O 1
ATOM 700 N N . LEU A 1 86 ? -7.166 6.123 -3.092 1.00 81.94 86 LEU A N 1
ATOM 701 C CA . LEU A 1 86 ? -8.345 5.482 -3.680 1.00 81.94 86 LEU A CA 1
ATOM 702 C C . LEU A 1 86 ? -8.457 3.996 -3.317 1.00 81.94 86 LEU A C 1
ATOM 704 O O . LEU A 1 86 ? -9.541 3.517 -2.979 1.00 81.94 86 LEU A O 1
ATOM 708 N N . VAL A 1 87 ? -7.345 3.264 -3.368 1.00 79.38 87 VAL A N 1
ATOM 709 C CA . VAL A 1 87 ? -7.334 1.798 -3.282 1.00 79.38 87 VAL A CA 1
ATOM 710 C C . VAL A 1 87 ? -7.022 1.332 -1.865 1.00 79.38 87 VAL A C 1
ATOM 712 O O . VAL A 1 87 ? -7.799 0.592 -1.268 1.00 79.38 87 VAL A O 1
ATOM 715 N N . TYR A 1 88 ? -5.911 1.781 -1.280 1.00 77.62 88 TYR A N 1
ATOM 716 C CA . TYR A 1 88 ? -5.524 1.274 0.038 1.00 77.62 88 TYR A CA 1
ATOM 717 C C . TYR A 1 88 ? -6.417 1.793 1.152 1.00 77.62 88 TYR A C 1
ATOM 719 O O . TYR A 1 88 ? -6.786 1.017 2.033 1.00 77.62 88 TYR A O 1
ATOM 727 N N . SER A 1 89 ? -6.810 3.069 1.116 1.00 80.94 89 SER A N 1
ATOM 728 C CA . SER A 1 89 ? -7.699 3.626 2.138 1.00 80.94 89 SER A CA 1
ATOM 729 C C . SER A 1 89 ? -9.042 2.882 2.183 1.00 80.94 89 SER A C 1
ATOM 731 O O . SER A 1 89 ? -9.522 2.545 3.266 1.00 80.94 89 SER A O 1
ATOM 733 N N . SER A 1 90 ? -9.604 2.536 1.020 1.00 83.75 90 SER A N 1
ATOM 734 C CA . SER A 1 90 ? -10.868 1.803 0.912 1.00 83.75 90 SER A CA 1
ATOM 735 C C . SER A 1 90 ? -10.744 0.340 1.342 1.00 83.75 90 SER A C 1
ATOM 737 O O . SER A 1 90 ? -11.730 -0.238 1.791 1.00 83.75 90 SER A O 1
ATOM 739 N N . LEU A 1 91 ? -9.543 -0.241 1.301 1.00 81.81 91 LEU A N 1
ATOM 740 C CA . LEU A 1 91 ? -9.272 -1.589 1.804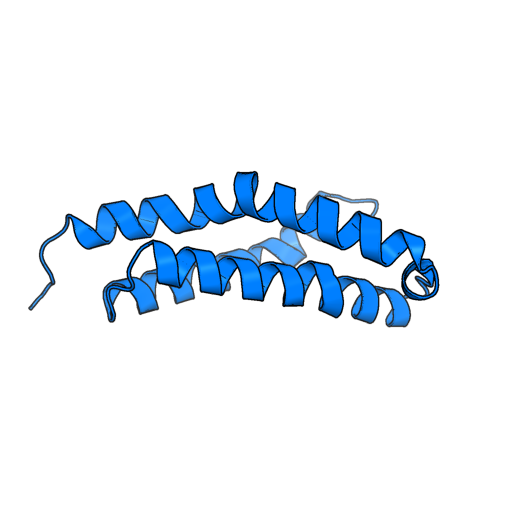 1.00 81.81 91 LEU A CA 1
ATOM 741 C C . LEU A 1 91 ? -9.112 -1.617 3.333 1.00 81.81 91 LEU A C 1
ATOM 743 O O . LEU A 1 91 ? -9.639 -2.511 3.998 1.00 81.81 91 LEU A O 1
ATOM 747 N N . VAL A 1 92 ? -8.409 -0.638 3.914 1.00 82.06 92 VAL A N 1
ATOM 748 C CA . VAL A 1 92 ? -8.076 -0.640 5.354 1.00 82.06 92 VAL A CA 1
ATOM 749 C C . VAL A 1 92 ? -9.128 0.025 6.239 1.00 82.06 92 VAL A C 1
ATOM 751 O O . VAL A 1 92 ? -9.244 -0.332 7.412 1.00 82.06 92 VAL A O 1
ATOM 754 N N . LEU A 1 93 ? -9.913 0.976 5.722 1.00 85.75 93 LEU A N 1
ATOM 755 C CA . LEU A 1 93 ? -10.921 1.685 6.515 1.00 85.75 93 LEU A CA 1
ATOM 756 C C . LEU A 1 93 ? -12.114 0.815 6.938 1.00 85.75 93 LEU A C 1
ATOM 758 O O . LEU A 1 93 ? -12.483 0.902 8.113 1.00 85.75 93 LEU A O 1
ATOM 762 N N . PRO A 1 94 ? -12.718 -0.030 6.077 1.00 86.31 94 PRO A N 1
ATOM 763 C CA . PRO A 1 94 ? -13.889 -0.811 6.467 1.00 86.31 94 PRO A CA 1
ATOM 764 C C . PRO A 1 94 ? -13.636 -1.739 7.665 1.00 86.31 94 PRO A C 1
ATOM 766 O O . PRO A 1 94 ? -14.416 -1.673 8.616 1.00 86.31 94 PRO A O 1
ATOM 769 N N . PRO A 1 95 ? -12.534 -2.520 7.730 1.00 82.12 95 PRO A N 1
ATOM 770 C CA . PRO A 1 95 ? -12.232 -3.316 8.918 1.00 82.12 95 PRO A CA 1
ATOM 771 C C . PRO A 1 95 ? -12.083 -2.465 10.183 1.00 82.12 95 PRO A C 1
ATOM 773 O O . PRO A 1 95 ? -12.533 -2.867 11.250 1.00 82.12 95 PRO A O 1
ATOM 776 N N . VAL A 1 96 ? -11.489 -1.272 10.086 1.00 85.62 96 VAL A N 1
ATOM 777 C CA . VAL A 1 96 ? -11.330 -0.369 11.238 1.00 85.62 96 VAL A CA 1
ATOM 778 C C . VAL A 1 96 ? -12.677 0.165 11.718 1.00 85.62 96 VAL A C 1
ATOM 780 O O . VAL A 1 96 ? -12.885 0.283 12.923 1.00 85.62 96 VAL A O 1
ATOM 783 N N . LEU A 1 97 ? -13.587 0.502 10.803 1.00 85.19 97 LEU A N 1
ATOM 784 C CA . LEU A 1 97 ? -14.936 0.958 11.146 1.00 85.19 97 LEU A CA 1
ATOM 785 C C . LEU A 1 97 ? -15.713 -0.153 11.861 1.00 85.19 97 LEU A C 1
ATOM 787 O O . LEU A 1 97 ? -16.147 0.042 12.993 1.00 85.19 97 LEU A O 1
ATOM 791 N N . ILE A 1 98 ? -15.762 -1.342 11.259 1.00 84.69 98 ILE A N 1
ATOM 792 C CA . ILE A 1 98 ? -16.489 -2.504 11.789 1.00 84.69 98 ILE A CA 1
ATOM 793 C C . ILE A 1 98 ? -15.942 -2.928 13.162 1.00 84.69 98 ILE A C 1
ATOM 795 O O . ILE A 1 98 ? -16.694 -3.191 14.101 1.00 84.69 98 ILE A O 1
ATOM 799 N N . LEU A 1 99 ? -14.617 -2.984 13.317 1.00 81.19 99 LEU A N 1
ATOM 800 C CA . LEU A 1 99 ? -13.995 -3.437 14.564 1.00 81.19 99 LEU A CA 1
ATOM 801 C C . LEU A 1 99 ? -14.078 -2.414 15.698 1.00 81.19 99 LEU A C 1
ATOM 803 O O . LEU A 1 99 ? -13.982 -2.798 16.859 1.00 81.19 99 LEU A O 1
ATOM 807 N N . ASN A 1 100 ? -14.261 -1.128 15.395 1.00 77.06 100 ASN A N 1
ATOM 808 C CA . ASN A 1 100 ? -14.478 -0.118 16.429 1.00 77.06 100 ASN A CA 1
ATOM 809 C C . ASN A 1 100 ? -15.916 -0.129 16.962 1.00 77.06 100 ASN A C 1
ATOM 811 O O . ASN A 1 100 ? -16.114 0.185 18.133 1.00 77.06 100 ASN A O 1
ATOM 815 N N . GLU A 1 101 ? -16.891 -0.507 16.132 1.00 77.88 101 GLU A N 1
ATOM 816 C CA . GLU A 1 101 ? -18.312 -0.574 16.502 1.00 77.88 101 GLU A CA 1
ATOM 817 C C . GLU A 1 101 ? -18.686 -1.865 17.247 1.00 77.88 101 GLU A C 1
ATOM 819 O O . GLU A 1 101 ? -19.668 -1.896 17.985 1.00 77.88 101 GLU A O 1
ATOM 824 N N . THR A 1 102 ? -17.900 -2.935 17.103 1.00 75.25 102 THR A N 1
ATOM 825 C CA . THR A 1 102 ? -18.147 -4.192 17.825 1.00 75.25 102 THR A CA 1
ATOM 826 C C . THR A 1 102 ? -17.667 -4.115 19.284 1.00 75.25 102 THR A C 1
ATOM 828 O O . THR A 1 102 ? -16.659 -3.461 19.566 1.00 75.25 102 THR A O 1
ATOM 831 N N . PRO A 1 103 ? -18.330 -4.779 20.249 1.00 67.25 103 PRO A N 1
ATOM 832 C CA . PRO A 1 103 ? -17.808 -4.937 21.608 1.00 67.25 103 PRO A CA 1
ATOM 833 C C . PRO A 1 103 ? -16.495 -5.728 21.589 1.00 67.25 103 PRO A C 1
ATOM 835 O O . PRO A 1 103 ? -16.351 -6.670 20.809 1.00 67.25 103 PRO A O 1
ATOM 838 N N . THR A 1 104 ? -15.519 -5.360 22.421 1.00 63.91 104 THR A N 1
ATOM 839 C CA . THR A 1 104 ? -14.301 -6.169 22.576 1.00 63.91 104 THR A CA 1
ATOM 840 C C . THR A 1 104 ? -14.675 -7.524 23.179 1.00 63.91 104 THR A C 1
ATOM 842 O O . THR A 1 104 ? -15.327 -7.529 24.227 1.00 63.91 104 THR A O 1
ATOM 845 N N . PRO A 1 105 ? -14.298 -8.659 2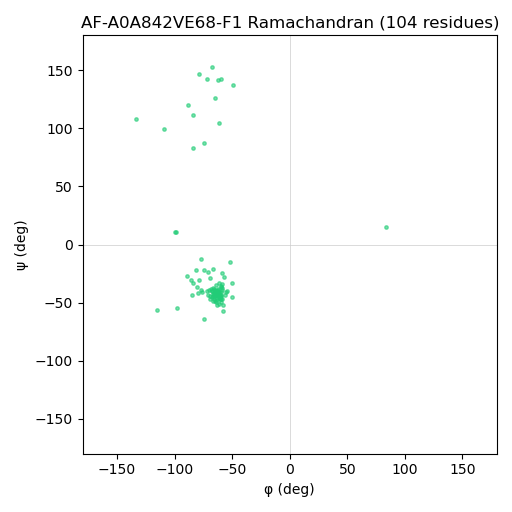2.560 1.00 63.31 105 PRO A N 1
ATOM 846 C CA . PRO A 1 105 ? -14.448 -9.951 23.215 1.00 63.31 105 PRO A CA 1
ATOM 847 C C . PRO A 1 105 ? -13.630 -9.956 24.522 1.00 63.31 105 PRO A C 1
ATOM 849 O O . PRO A 1 105 ? -12.570 -9.323 24.552 1.00 63.31 105 PRO A O 1
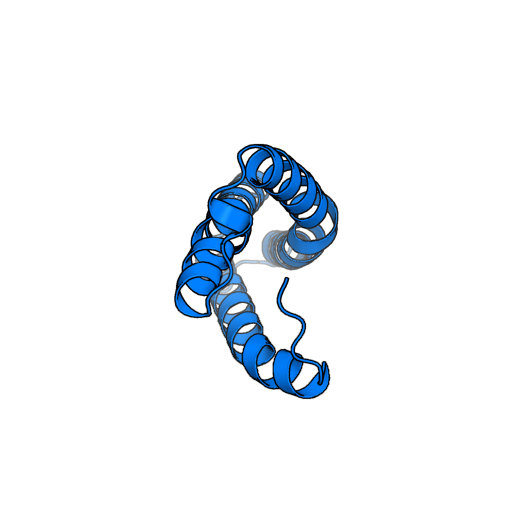ATOM 852 N N . PRO A 1 106 ? -14.150 -10.591 25.589 1.00 59.41 106 PRO A N 1
ATOM 853 C CA . PRO A 1 106 ? -13.523 -10.612 26.910 1.00 59.41 106 PRO A CA 1
ATOM 854 C C . PRO A 1 106 ? -12.157 -11.309 26.920 1.00 59.41 106 PRO A C 1
ATOM 856 O O . PRO A 1 106 ? -11.930 -12.206 26.072 1.00 59.41 106 PRO A O 1
#

Solvent-accessible surface area (backbone atoms only — not comparable to full-atom values): 6167 Å² total; per-residue (Å²): 133,86,75,50,99,46,65,68,58,49,46,64,65,47,46,61,56,53,51,50,50,52,52,50,50,54,56,46,44,72,76,46,81,66,52,70,68,57,51,52,52,51,50,49,54,46,46,47,47,44,65,55,45,47,44,47,55,54,34,43,80,74,72,40,64,59,75,78,38,75,67,47,57,58,50,43,51,54,50,51,51,52,45,38,61,65,53,49,44,64,63,56,46,56,62,52,54,56,61,67,74,46,80,79,81,133